Protein AF-A0AAJ2WJ41-F1 (afdb_monomer_lite)

Foldseek 3Di:
DDDDDDDQLLQPKDWDKDCADPVPRHNQKMKIWMAGADCVCVVVVVFFTKIWIFGNVCVVVVHDGTPDIDQTQNQWYWHQDPPPRIDIDGDDPVPSPDHD

Structure (mmCIF, N/CA/C/O backbone):
data_AF-A0AAJ2WJ41-F1
#
_entry.id   AF-A0AAJ2WJ41-F1
#
loop_
_atom_site.group_PDB
_atom_site.id
_atom_site.type_symbol
_atom_site.label_atom_id
_atom_site.label_alt_id
_atom_site.label_comp_id
_atom_site.label_asym_id
_atom_site.label_entity_id
_atom_site.label_seq_id
_atom_site.pdbx_PDB_ins_code
_atom_site.Cartn_x
_atom_site.Cartn_y
_atom_site.Cartn_z
_atom_site.occupancy
_ato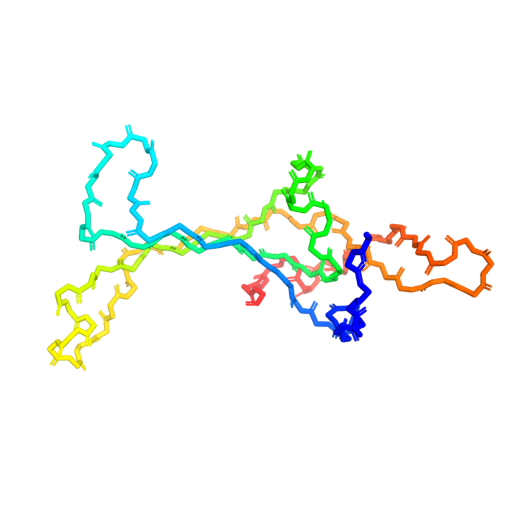m_site.B_iso_or_equiv
_atom_site.auth_seq_id
_atom_site.auth_comp_id
_atom_site.auth_asym_id
_atom_site.auth_atom_id
_atom_site.pdbx_PDB_model_num
ATOM 1 N N . MET A 1 1 ? 20.337 -15.635 8.691 1.00 78.31 1 MET A N 1
ATOM 2 C CA . MET A 1 1 ? 19.708 -15.116 7.459 1.00 78.31 1 MET A CA 1
ATOM 3 C C . MET A 1 1 ? 18.376 -15.812 7.270 1.00 78.31 1 MET A C 1
ATOM 5 O O . MET A 1 1 ? 18.348 -17.034 7.345 1.00 78.31 1 MET A O 1
ATOM 9 N N . GLY A 1 2 ? 17.292 -15.056 7.099 1.00 93.81 2 GLY A N 1
ATOM 10 C CA . GLY A 1 2 ? 15.995 -15.624 6.733 1.00 93.81 2 GLY A CA 1
ATOM 11 C C . GLY A 1 2 ? 15.906 -15.762 5.217 1.00 93.81 2 GLY A C 1
ATOM 12 O O . GLY A 1 2 ? 16.260 -14.829 4.505 1.00 93.81 2 GLY A O 1
ATOM 13 N N . VAL A 1 3 ? 15.455 -16.914 4.728 1.00 95.19 3 VAL A N 1
ATOM 14 C CA . VAL A 1 3 ? 15.182 -17.137 3.304 1.00 95.19 3 VAL A CA 1
ATOM 15 C C . VAL A 1 3 ? 13.685 -17.354 3.165 1.00 95.19 3 VAL A C 1
ATOM 17 O O . VAL A 1 3 ? 13.133 -18.276 3.763 1.00 95.19 3 VAL A O 1
ATOM 20 N N . GLN A 1 4 ? 13.025 -16.493 2.398 1.00 96.25 4 GLN A N 1
ATOM 21 C CA . GLN A 1 4 ? 11.584 -16.541 2.181 1.00 96.25 4 GLN A CA 1
ATOM 22 C C . GLN A 1 4 ? 11.295 -16.655 0.687 1.00 96.25 4 GLN A C 1
ATOM 24 O O . GLN A 1 4 ? 11.932 -16.004 -0.140 1.00 96.25 4 GLN A O 1
ATOM 29 N N . LYS A 1 5 ? 10.314 -17.487 0.331 1.00 96.19 5 LYS A N 1
ATOM 30 C CA . LYS A 1 5 ? 9.812 -17.556 -1.041 1.00 96.19 5 LYS A CA 1
ATOM 31 C C . LYS A 1 5 ? 9.116 -16.243 -1.390 1.00 96.19 5 LYS A C 1
ATOM 33 O O . LYS A 1 5 ? 8.204 -15.823 -0.680 1.00 96.19 5 LYS A O 1
ATOM 38 N N . MET A 1 6 ? 9.511 -15.637 -2.504 1.00 95.19 6 MET A N 1
ATOM 39 C CA . MET A 1 6 ? 8.895 -14.399 -2.962 1.00 95.19 6 MET A CA 1
ATOM 40 C C . MET A 1 6 ? 7.455 -14.620 -3.444 1.00 95.19 6 MET A C 1
ATOM 42 O O . MET A 1 6 ? 7.149 -15.597 -4.135 1.00 95.19 6 MET A O 1
ATOM 46 N N . VAL A 1 7 ? 6.578 -13.682 -3.094 1.00 96.19 7 VAL A N 1
ATOM 47 C CA . VAL A 1 7 ? 5.189 -13.623 -3.563 1.00 96.19 7 VAL A CA 1
ATOM 48 C C . VAL A 1 7 ? 5.136 -12.832 -4.871 1.00 96.19 7 VAL A C 1
ATOM 50 O O . VAL A 1 7 ? 5.855 -11.850 -5.029 1.00 96.19 7 VAL A O 1
ATOM 53 N N . ARG A 1 8 ? 4.266 -13.236 -5.807 1.00 96.88 8 ARG A N 1
ATOM 54 C CA . ARG A 1 8 ? 4.100 -12.598 -7.127 1.00 96.88 8 ARG A CA 1
ATOM 55 C C . ARG A 1 8 ? 3.308 -11.281 -7.083 1.00 96.88 8 ARG A C 1
ATOM 57 O O . ARG A 1 8 ? 2.398 -11.075 -7.883 1.00 96.88 8 ARG A O 1
ATOM 64 N N . SER A 1 9 ? 3.616 -10.393 -6.136 1.00 96.75 9 SER A N 1
ATOM 65 C CA . SER A 1 9 ? 2.974 -9.072 -6.082 1.00 96.75 9 SER A CA 1
ATOM 66 C C . SER A 1 9 ? 3.463 -8.136 -7.192 1.00 96.75 9 SER A C 1
ATOM 68 O O . SER A 1 9 ? 2.806 -7.140 -7.464 1.00 96.75 9 SER A O 1
ATOM 70 N N . ASP A 1 10 ? 4.536 -8.493 -7.913 1.00 96.00 10 ASP A N 1
ATOM 71 C CA . ASP A 1 10 ? 4.942 -7.858 -9.177 1.00 96.00 10 ASP A CA 1
ATOM 72 C C . ASP A 1 10 ? 3.805 -7.818 -10.215 1.00 96.00 10 ASP A C 1
ATOM 74 O O . ASP A 1 10 ? 3.764 -6.920 -11.054 1.00 96.00 10 ASP A O 1
ATOM 78 N N . LEU A 1 11 ? 2.870 -8.773 -10.141 1.00 95.94 11 LEU A N 1
ATOM 79 C CA . LEU A 1 11 ? 1.706 -8.880 -11.024 1.00 95.94 11 LEU A CA 1
ATOM 80 C C . LEU A 1 11 ? 0.437 -8.212 -10.467 1.00 95.94 11 LEU A C 1
ATOM 82 O O . LEU A 1 11 ? -0.587 -8.209 -11.145 1.00 95.94 11 LEU A O 1
ATOM 86 N N . ALA A 1 12 ? 0.475 -7.700 -9.236 1.00 96.19 12 ALA A N 1
ATOM 87 C CA . ALA A 1 12 ? -0.689 -7.173 -8.532 1.00 96.19 12 ALA A CA 1
ATOM 88 C C . ALA A 1 12 ? -0.273 -6.034 -7.583 1.00 96.19 12 ALA A C 1
ATOM 90 O O . ALA A 1 12 ? 0.343 -5.058 -8.016 1.00 96.19 12 ALA A O 1
ATOM 91 N N . THR A 1 13 ? -0.602 -6.171 -6.300 1.00 96.94 13 THR A N 1
ATOM 92 C CA . THR A 1 13 ? -0.484 -5.136 -5.273 1.00 96.94 13 THR A CA 1
ATOM 93 C C . THR A 1 13 ? 0.260 -5.685 -4.062 1.00 96.94 13 THR A C 1
ATOM 95 O O . THR A 1 13 ? 0.171 -6.871 -3.731 1.00 96.94 13 THR A O 1
ATOM 98 N N . SER A 1 14 ? 0.977 -4.809 -3.374 1.00 97.69 14 SER A N 1
ATOM 99 C CA . SER A 1 14 ? 1.547 -5.046 -2.051 1.00 97.69 14 SER A CA 1
ATOM 100 C C . SER A 1 14 ? 1.294 -3.840 -1.147 1.00 97.69 14 SER A C 1
ATOM 102 O O . SER A 1 14 ? 0.793 -2.809 -1.596 1.00 97.69 14 SER A O 1
ATOM 104 N N . GLY A 1 15 ? 1.577 -3.977 0.147 1.00 96.81 15 GLY A N 1
ATOM 105 C CA . GLY A 1 15 ? 1.169 -2.980 1.125 1.00 96.81 15 GLY A CA 1
ATOM 106 C C . GLY A 1 15 ? 1.780 -3.166 2.501 1.00 96.81 15 GLY A C 1
ATOM 107 O O . GLY A 1 15 ? 2.416 -4.181 2.787 1.00 96.81 15 GLY A O 1
ATOM 108 N N . VAL A 1 16 ? 1.538 -2.178 3.357 1.00 97.00 16 VAL A N 1
ATOM 109 C CA . VAL A 1 16 ? 1.855 -2.219 4.785 1.00 97.00 16 VAL A CA 1
ATOM 110 C C . VAL A 1 16 ? 0.568 -1.985 5.562 1.00 97.00 16 VAL A C 1
ATOM 112 O O . VAL A 1 16 ? -0.327 -1.266 5.124 1.00 97.00 16 VAL A O 1
ATOM 115 N N . MET A 1 17 ? 0.460 -2.612 6.727 1.00 97.50 17 MET A N 1
ATOM 116 C CA . MET A 1 17 ? -0.671 -2.422 7.620 1.00 97.50 17 MET A CA 1
ATOM 117 C C . MET A 1 17 ? -0.179 -2.135 9.031 1.00 97.50 17 MET A C 1
ATOM 119 O O . MET A 1 17 ? 0.668 -2.855 9.559 1.00 97.50 17 MET A O 1
ATOM 123 N N . PHE A 1 18 ? -0.797 -1.145 9.665 1.00 97.50 18 PHE A N 1
ATOM 124 C CA . PHE A 1 18 ? -0.658 -0.872 11.086 1.00 97.50 18 PHE A CA 1
ATOM 125 C C . PHE A 1 18 ? -1.968 -1.177 11.795 1.00 97.50 18 PHE A C 1
ATOM 127 O O . PHE A 1 18 ? -3.031 -0.680 11.430 1.00 97.50 18 PHE A O 1
ATOM 134 N N . SER A 1 19 ? -1.902 -1.981 12.853 1.00 97.25 19 SER A N 1
ATOM 135 C CA . SER A 1 19 ? -3.062 -2.312 13.685 1.00 97.25 19 SER A CA 1
ATOM 136 C C . SER A 1 19 ? -3.387 -1.229 14.721 1.00 97.25 19 SER A C 1
ATOM 138 O O . SER A 1 19 ? -4.019 -1.524 15.733 1.00 97.25 19 SER A O 1
ATOM 140 N N . ILE A 1 20 ? -2.882 -0.018 14.544 1.00 96.44 20 ILE A N 1
ATOM 141 C CA . ILE A 1 20 ? -3.070 1.134 15.418 1.00 96.44 20 ILE A CA 1
ATOM 142 C C . ILE A 1 20 ? -2.887 2.372 14.548 1.00 96.44 20 ILE A C 1
ATOM 144 O O . ILE A 1 20 ? -2.123 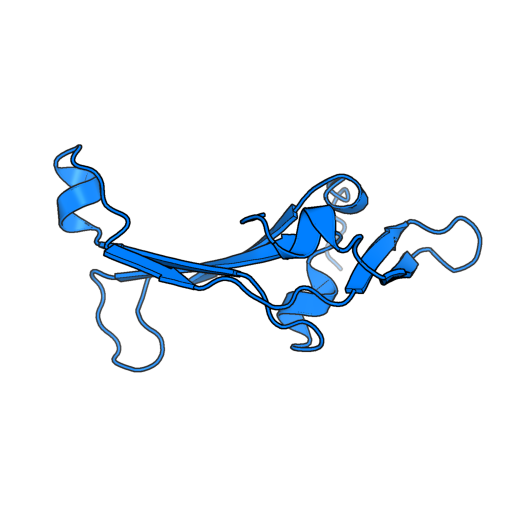2.331 13.583 1.00 96.44 20 ILE A O 1
ATOM 148 N N . ASP A 1 21 ? -3.575 3.453 14.882 1.00 95.06 21 ASP A N 1
ATOM 149 C CA . ASP A 1 21 ? -3.208 4.754 14.341 1.00 95.06 21 ASP A CA 1
ATOM 150 C C . ASP A 1 21 ? -1.831 5.153 14.894 1.00 95.06 21 ASP A C 1
ATOM 152 O O . ASP A 1 21 ? -1.660 5.295 16.106 1.00 95.06 21 ASP A O 1
ATOM 156 N N . THR A 1 22 ? -0.837 5.272 14.018 1.00 92.25 22 THR A N 1
ATOM 157 C CA . THR A 1 22 ? 0.546 5.581 14.398 1.00 92.25 22 THR A CA 1
ATOM 158 C C . THR A 1 22 ? 0.753 7.046 14.771 1.00 92.25 22 THR A C 1
ATOM 160 O O . THR A 1 22 ? 1.744 7.348 15.429 1.00 92.25 22 THR A O 1
ATOM 163 N N . GLU A 1 23 ? -0.157 7.944 14.384 1.00 92.31 23 GLU A N 1
ATOM 164 C CA . GLU A 1 23 ? -0.084 9.367 14.725 1.00 92.31 23 GLU A CA 1
ATOM 165 C C . GLU A 1 23 ? -0.661 9.629 16.120 1.00 92.31 23 GLU A C 1
ATOM 167 O O . GLU A 1 23 ? -0.062 10.346 16.920 1.00 92.31 23 GLU A O 1
ATOM 172 N N . THR A 1 24 ? -1.808 9.018 16.438 1.00 95.31 24 THR A N 1
ATOM 173 C CA . THR A 1 24 ? -2.543 9.286 17.692 1.00 95.31 24 THR A CA 1
ATOM 174 C C . THR A 1 24 ? -2.448 8.173 18.738 1.00 95.31 24 THR A C 1
ATOM 176 O O . THR A 1 24 ? -2.775 8.383 19.907 1.00 95.31 24 THR A O 1
ATOM 179 N N . GLY A 1 25 ? -2.049 6.962 18.345 1.00 95.31 25 GLY A N 1
ATOM 180 C CA . GLY A 1 25 ? -2.104 5.772 19.197 1.00 95.31 25 GLY A CA 1
ATOM 181 C C . GLY A 1 25 ? -3.513 5.184 19.360 1.00 95.31 25 GLY A C 1
ATOM 182 O O . GLY A 1 25 ? -3.731 4.315 20.214 1.00 95.31 25 GLY A O 1
ATOM 183 N N . PHE A 1 26 ? -4.498 5.619 18.567 1.00 96.50 26 PHE A N 1
ATOM 184 C CA . PHE A 1 26 ? -5.860 5.100 18.654 1.00 96.50 26 PHE A CA 1
ATOM 185 C C . PHE A 1 26 ? -5.938 3.623 18.228 1.00 96.50 26 PHE A C 1
ATOM 187 O O . PHE A 1 26 ? -5.883 3.256 17.052 1.00 96.50 26 PHE A O 1
ATOM 194 N N . LYS A 1 27 ? -6.110 2.738 19.217 1.00 97.12 27 LYS A N 1
ATOM 195 C CA . LYS A 1 27 ? -6.076 1.269 19.055 1.00 97.12 27 LYS A CA 1
ATOM 196 C C . LYS A 1 27 ? -7.217 0.685 18.229 1.00 97.12 27 LYS A C 1
ATOM 198 O O . LYS A 1 27 ? -7.122 -0.471 17.815 1.00 97.12 27 LYS A O 1
ATOM 203 N N . ASN A 1 28 ? -8.299 1.428 18.020 1.00 97.50 28 ASN A N 1
ATOM 204 C CA . ASN A 1 28 ? -9.467 0.940 17.286 1.00 97.50 28 ASN A CA 1
ATOM 205 C C . ASN A 1 28 ? -9.420 1.261 15.788 1.00 97.50 28 ASN A C 1
ATOM 207 O O . ASN A 1 28 ? -10.347 0.887 15.072 1.00 97.50 28 ASN A O 1
ATOM 211 N N . ALA A 1 29 ? -8.337 1.875 15.312 1.00 97.19 29 ALA A N 1
ATOM 212 C CA . ALA A 1 29 ? -8.053 2.030 13.895 1.00 97.19 29 ALA A CA 1
ATOM 213 C C . ALA A 1 29 ? -7.091 0.944 13.390 1.00 97.19 29 ALA A C 1
ATOM 215 O O . ALA A 1 29 ? -6.234 0.445 14.125 1.00 97.19 29 ALA A O 1
ATOM 216 N N . VAL A 1 30 ? -7.252 0.580 12.123 1.00 98.00 30 VAL A N 1
ATOM 217 C CA . VAL A 1 30 ? -6.244 -0.099 11.306 1.00 98.00 30 VAL A CA 1
ATOM 218 C C . VAL A 1 30 ? -6.003 0.781 10.089 1.00 98.00 30 VAL A C 1
ATOM 220 O O . VAL A 1 30 ? -6.965 1.183 9.434 1.00 98.00 30 VAL A O 1
ATOM 223 N N . ILE A 1 31 ? -4.741 1.069 9.798 1.00 97.62 31 ILE A N 1
ATOM 224 C CA . ILE A 1 31 ? -4.328 1.813 8.608 1.00 97.62 31 ILE A CA 1
ATOM 225 C C . ILE A 1 31 ? -3.697 0.810 7.652 1.00 97.62 31 ILE A C 1
ATOM 227 O O . ILE A 1 31 ? -2.800 0.064 8.045 1.00 97.62 31 ILE A O 1
ATOM 231 N N . ILE A 1 32 ? -4.183 0.764 6.416 1.00 97.69 32 ILE A N 1
ATOM 232 C CA . ILE A 1 32 ? -3.662 -0.100 5.356 1.00 97.69 32 ILE A CA 1
ATOM 233 C C . ILE A 1 32 ? -3.208 0.799 4.218 1.00 97.69 32 ILE A C 1
ATOM 235 O O . ILE A 1 32 ? -4.003 1.592 3.716 1.00 97.69 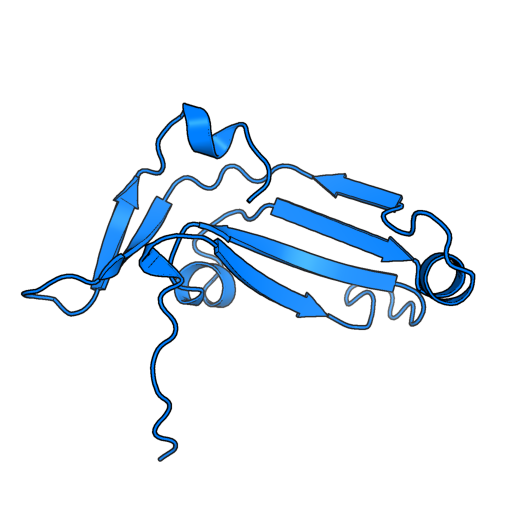32 ILE A O 1
ATOM 239 N N . THR A 1 33 ? -1.960 0.649 3.791 1.00 97.62 33 THR A N 1
ATOM 240 C CA . THR A 1 33 ? -1.448 1.277 2.577 1.00 97.62 33 THR A CA 1
ATOM 241 C C . THR A 1 33 ? -1.200 0.238 1.498 1.00 97.62 33 THR A C 1
ATOM 243 O O . THR A 1 33 ? -0.803 -0.886 1.801 1.00 97.62 33 THR A O 1
ATOM 246 N N . ALA A 1 34 ? -1.444 0.596 0.239 1.00 97.56 34 ALA A N 1
ATOM 247 C CA . ALA A 1 34 ? -1.307 -0.320 -0.888 1.00 97.56 34 ALA A CA 1
ATOM 248 C C . ALA A 1 34 ? -0.770 0.378 -2.145 1.00 97.56 34 ALA A C 1
ATOM 250 O O . ALA A 1 34 ? -1.169 1.495 -2.470 1.00 97.56 34 ALA A O 1
ATOM 251 N N . ALA A 1 35 ? 0.126 -0.281 -2.873 1.00 97.56 35 ALA A N 1
ATOM 252 C CA . ALA A 1 35 ? 0.575 0.151 -4.192 1.00 97.56 35 ALA A CA 1
ATOM 253 C C . ALA A 1 35 ? 0.878 -1.060 -5.080 1.00 97.56 35 ALA A C 1
ATOM 255 O O . ALA A 1 35 ? 1.133 -2.166 -4.597 1.00 97.56 35 ALA A O 1
ATOM 256 N N . TYR A 1 36 ? 0.860 -0.851 -6.394 1.00 97.75 36 TYR A N 1
ATOM 257 C CA . TYR A 1 36 ? 1.154 -1.911 -7.350 1.00 97.75 36 TYR A CA 1
ATOM 258 C C . TYR A 1 36 ? 2.616 -2.372 -7.272 1.00 97.75 36 TYR A C 1
ATOM 260 O O . TYR A 1 36 ? 3.527 -1.567 -7.071 1.00 97.75 36 TYR A O 1
ATOM 268 N N . GLY A 1 37 ? 2.844 -3.661 -7.524 1.00 97.12 37 GLY A N 1
ATOM 269 C CA . GLY A 1 37 ? 4.175 -4.262 -7.588 1.00 97.12 37 GLY A CA 1
ATOM 270 C C . GLY A 1 37 ? 4.688 -4.821 -6.258 1.00 97.12 37 GLY A C 1
ATOM 271 O O . GLY A 1 37 ? 3.934 -5.109 -5.326 1.00 97.12 37 GLY A O 1
ATOM 272 N N . LEU A 1 38 ? 6.001 -5.034 -6.182 1.00 97.19 38 LEU A N 1
ATOM 273 C CA . LEU A 1 38 ? 6.697 -5.477 -4.970 1.00 97.19 38 LEU A CA 1
ATOM 274 C C . LEU A 1 38 ? 6.693 -4.376 -3.892 1.00 97.19 38 LEU A C 1
ATOM 276 O O . LEU A 1 38 ? 6.849 -3.198 -4.200 1.00 97.19 38 LEU A O 1
ATOM 280 N N . GLY A 1 39 ? 6.544 -4.769 -2.622 1.00 95.31 39 GLY A N 1
ATOM 281 C CA . GLY A 1 39 ? 6.274 -3.836 -1.511 1.00 95.31 39 GLY A CA 1
ATOM 282 C C . GLY A 1 39 ? 7.453 -2.994 -1.049 1.00 95.31 39 GLY A C 1
ATOM 283 O O . GLY A 1 39 ? 7.293 -2.125 -0.194 1.00 95.31 39 GLY A O 1
ATOM 284 N N . GLU A 1 40 ? 8.629 -3.224 -1.619 1.00 94.50 40 GLU A N 1
ATOM 285 C CA . GLU A 1 40 ? 9.854 -2.518 -1.263 1.00 94.50 40 GLU A CA 1
ATOM 286 C C . GLU A 1 40 ? 9.719 -0.999 -1.443 1.00 94.50 40 GLU A C 1
ATOM 288 O O . GLU A 1 40 ? 10.125 -0.240 -0.566 1.00 94.50 40 GLU A O 1
ATOM 293 N N . THR A 1 41 ? 9.049 -0.546 -2.506 1.00 93.06 41 THR A N 1
ATOM 294 C CA . THR A 1 41 ? 8.850 0.889 -2.770 1.00 93.06 41 THR A CA 1
ATOM 295 C C . THR A 1 41 ? 7.998 1.577 -1.707 1.00 93.06 41 THR A C 1
ATOM 297 O O . THR A 1 41 ? 8.176 2.763 -1.434 1.00 93.06 41 THR A O 1
ATOM 300 N N . ILE A 1 42 ? 7.068 0.843 -1.091 1.00 93.25 42 ILE A N 1
ATOM 301 C CA . ILE A 1 42 ? 6.217 1.361 -0.013 1.00 93.25 42 ILE A CA 1
ATOM 302 C C . ILE A 1 42 ? 7.046 1.499 1.263 1.00 93.25 42 ILE A C 1
ATOM 304 O O . ILE A 1 42 ? 7.003 2.538 1.913 1.00 93.25 42 ILE A O 1
ATOM 308 N N . VAL A 1 43 ? 7.840 0.477 1.593 1.00 91.56 43 VAL A N 1
ATOM 309 C CA . VAL A 1 43 ? 8.695 0.470 2.791 1.00 91.56 43 VAL A CA 1
ATOM 310 C C . VAL A 1 43 ? 9.784 1.544 2.712 1.00 91.56 43 VAL A C 1
ATOM 312 O O . VAL A 1 43 ? 10.090 2.181 3.715 1.00 91.56 43 VAL A O 1
ATOM 315 N N . GLN A 1 44 ? 10.337 1.782 1.522 1.00 91.75 44 GLN A N 1
ATOM 316 C CA . GLN A 1 44 ? 11.322 2.840 1.279 1.00 91.75 44 GLN A CA 1
ATOM 317 C C . GLN A 1 44 ? 10.707 4.247 1.199 1.00 91.75 44 GLN A C 1
ATOM 319 O O . GLN A 1 44 ? 11.447 5.227 1.159 1.00 91.75 44 GLN A O 1
ATOM 324 N N . GLY A 1 45 ? 9.375 4.371 1.137 1.00 91.12 45 GLY A N 1
ATOM 325 C CA . GLY A 1 45 ? 8.692 5.658 0.982 1.00 91.12 45 GLY A CA 1
ATOM 326 C C . GLY A 1 45 ? 8.872 6.306 -0.397 1.00 91.12 45 GLY A C 1
ATOM 327 O O . GLY A 1 45 ? 8.703 7.515 -0.533 1.00 91.12 45 GLY A O 1
ATOM 328 N N . THR A 1 46 ? 9.223 5.529 -1.427 1.00 91.00 46 THR A N 1
ATOM 329 C CA . THR A 1 46 ? 9.484 6.035 -2.790 1.00 91.00 46 THR A CA 1
ATOM 330 C C . THR A 1 46 ? 8.228 6.118 -3.658 1.00 91.00 46 THR A C 1
ATOM 332 O O . THR A 1 46 ? 8.259 6.698 -4.744 1.00 91.00 46 THR A O 1
ATOM 335 N N . VAL A 1 47 ? 7.103 5.576 -3.186 1.00 94.44 47 VAL A N 1
ATOM 336 C CA . VAL A 1 47 ? 5.793 5.664 -3.844 1.00 94.44 47 VAL A CA 1
ATOM 337 C C . VAL A 1 47 ? 4.762 6.279 -2.899 1.00 94.44 47 VAL A C 1
ATOM 339 O O . VAL A 1 47 ? 4.822 6.059 -1.694 1.00 94.44 47 VAL A O 1
ATOM 342 N N . ASN A 1 48 ? 3.795 7.026 -3.441 1.00 96.56 48 ASN A N 1
ATOM 343 C CA . ASN A 1 48 ? 2.614 7.480 -2.700 1.00 96.56 48 ASN A CA 1
ATOM 344 C C . ASN A 1 48 ? 1.486 6.441 -2.876 1.00 96.56 48 ASN A C 1
ATOM 346 O O . ASN A 1 48 ? 0.912 6.372 -3.974 1.00 96.56 48 ASN A O 1
ATOM 350 N N . PRO A 1 49 ? 1.217 5.603 -1.855 1.00 97.69 49 PRO A N 1
ATOM 351 C CA . PRO A 1 49 ? 0.273 4.498 -1.946 1.00 97.69 49 PRO A CA 1
ATOM 352 C C . PRO A 1 49 ? -1.172 4.962 -1.733 1.00 97.69 49 PRO A C 1
ATOM 354 O O . PRO A 1 49 ? -1.436 6.056 -1.228 1.00 97.69 49 PRO A O 1
ATOM 357 N N . ASP A 1 50 ? -2.108 4.091 -2.092 1.00 98.19 50 ASP A N 1
ATOM 358 C CA . ASP A 1 50 ? -3.475 4.160 -1.588 1.00 98.19 50 ASP A CA 1
ATOM 359 C C . ASP A 1 50 ? -3.484 3.971 -0.075 1.00 98.19 50 ASP A C 1
ATOM 361 O O . ASP A 1 50 ? -2.627 3.278 0.471 1.00 98.19 50 ASP A O 1
ATOM 365 N N . GLU A 1 51 ? -4.472 4.553 0.592 1.00 97.62 51 GLU A N 1
ATOM 366 C CA . GLU A 1 51 ? -4.630 4.467 2.038 1.00 97.62 51 GLU A CA 1
ATOM 367 C C . GLU A 1 51 ? -6.081 4.157 2.401 1.00 97.62 51 GLU A C 1
ATOM 369 O O . GLU A 1 51 ? -7.021 4.745 1.858 1.00 97.62 51 GLU A O 1
ATOM 374 N N . PHE A 1 52 ? -6.259 3.233 3.337 1.00 97.88 52 PHE A N 1
ATOM 375 C CA . PHE A 1 52 ? -7.549 2.819 3.863 1.00 97.88 52 PHE A CA 1
ATOM 376 C C . PHE A 1 52 ? -7.508 2.855 5.383 1.00 97.88 52 PHE A C 1
ATOM 378 O O . PHE A 1 52 ? -6.609 2.280 6.000 1.00 97.88 52 PHE A O 1
ATOM 385 N N . MET A 1 53 ? -8.530 3.461 5.981 1.00 97.62 53 MET A N 1
ATOM 386 C CA . MET A 1 53 ? -8.727 3.441 7.425 1.00 97.62 53 MET A CA 1
ATOM 387 C C . MET A 1 53 ? -9.914 2.548 7.766 1.00 97.62 53 MET A C 1
ATOM 389 O O . MET A 1 53 ? -11.028 2.743 7.271 1.00 97.62 53 MET A O 1
ATOM 393 N N . VAL A 1 54 ? -9.667 1.561 8.620 1.00 98.12 54 VAL A N 1
ATOM 394 C CA . VAL A 1 54 ? -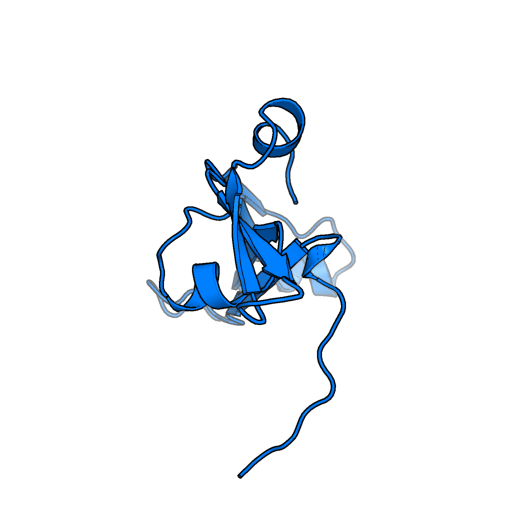10.651 0.570 9.054 1.00 98.12 54 VAL A CA 1
ATOM 395 C C . VAL A 1 54 ? -10.926 0.749 10.542 1.00 98.12 54 VAL A C 1
ATOM 397 O O . VAL A 1 54 ? -10.008 0.745 11.363 1.00 98.12 54 VAL A O 1
ATOM 400 N N . PHE A 1 55 ? -12.203 0.860 10.901 1.00 98.06 55 PHE A N 1
ATOM 401 C CA . PHE A 1 55 ? -12.652 0.938 12.284 1.00 98.06 55 PHE A CA 1
ATOM 402 C C . PHE A 1 55 ? -12.984 -0.456 12.824 1.00 98.06 55 PHE A C 1
ATOM 404 O O . PHE A 1 55 ? -13.931 -1.115 12.388 1.00 98.06 55 PHE A O 1
ATOM 411 N N . LYS A 1 56 ? -12.187 -0.923 13.792 1.00 98.12 56 LYS A N 1
ATOM 412 C CA . LYS A 1 56 ? -12.264 -2.297 14.310 1.00 98.12 56 LYS A CA 1
A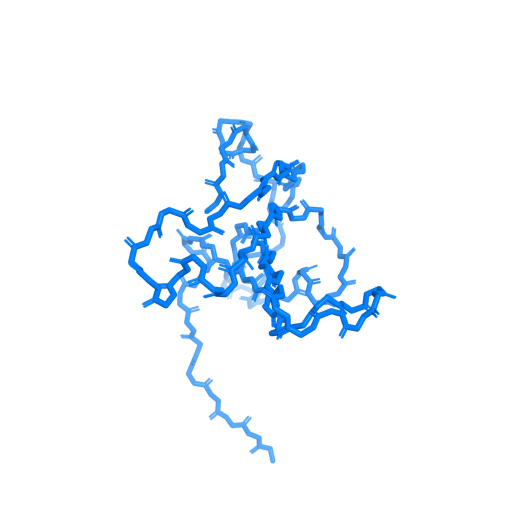TOM 413 C C . LYS A 1 56 ? -13.623 -2.667 14.919 1.00 98.12 56 LYS A C 1
ATOM 415 O O . LYS A 1 56 ? -14.038 -3.797 14.678 1.00 98.12 56 LYS A O 1
ATOM 420 N N . PRO A 1 57 ? -14.315 -1.806 15.693 1.00 97.75 57 PRO A N 1
ATOM 421 C CA . PRO A 1 57 ? -15.624 -2.156 16.249 1.00 97.75 57 PRO A CA 1
ATOM 422 C C . PRO A 1 57 ? -16.649 -2.526 15.170 1.00 97.75 57 PRO A C 1
ATOM 424 O O . PRO A 1 57 ? -17.200 -3.620 15.223 1.00 97.75 57 PRO A O 1
ATOM 427 N N . MET A 1 58 ? -16.779 -1.714 14.111 1.00 96.81 58 MET A N 1
ATOM 428 C CA . MET A 1 58 ? -17.667 -2.027 12.980 1.00 96.81 58 MET A CA 1
ATOM 429 C C . MET A 1 58 ? -17.298 -3.345 12.292 1.00 96.81 58 MET A C 1
ATOM 431 O O . MET A 1 58 ? -18.187 -4.104 11.923 1.00 96.81 58 MET A O 1
ATOM 435 N N . LEU A 1 59 ? -16.000 -3.644 12.155 1.00 95.81 59 LEU A N 1
ATOM 436 C CA . LEU A 1 59 ? -15.545 -4.910 11.572 1.00 95.81 59 LEU A CA 1
ATOM 437 C C . LEU A 1 59 ? -15.971 -6.112 12.428 1.00 95.81 59 LEU A C 1
ATOM 439 O O . LEU A 1 59 ? -16.404 -7.123 11.883 1.00 95.81 59 LEU A O 1
ATOM 443 N N . ARG A 1 60 ? -15.857 -6.012 13.758 1.00 96.31 60 ARG A N 1
ATOM 444 C CA . ARG A 1 60 ? -16.244 -7.089 14.690 1.00 96.31 60 ARG A CA 1
ATOM 445 C C . ARG A 1 60 ? -17.749 -7.326 14.715 1.00 96.31 60 ARG A C 1
ATOM 447 O O . ARG A 1 60 ? -18.178 -8.460 14.882 1.00 96.31 60 ARG A O 1
ATOM 454 N N . GLU A 1 61 ? -18.523 -6.265 14.542 1.00 97.31 61 GLU A N 1
ATOM 455 C CA . GLU A 1 61 ? -19.984 -6.311 14.486 1.00 97.31 61 GLU A CA 1
ATOM 456 C C . GLU A 1 61 ? -20.516 -6.724 13.098 1.00 97.31 61 GLU A C 1
ATOM 458 O O . GLU A 1 61 ? -21.720 -6.875 12.918 1.00 97.31 61 GLU A O 1
ATOM 463 N N . GLY A 1 62 ? -19.634 -6.944 12.112 1.00 95.69 62 GLY A N 1
ATOM 464 C CA . GLY A 1 62 ? -20.007 -7.387 10.763 1.00 95.69 62 GLY A CA 1
ATOM 465 C C . GLY A 1 62 ? -20.519 -6.272 9.843 1.00 95.69 62 GLY A C 1
ATOM 466 O O . GLY A 1 62 ? -21.037 -6.553 8.762 1.00 95.69 62 GLY A O 1
ATOM 467 N N . PHE A 1 63 ? -20.366 -5.007 10.237 1.00 96.88 63 PHE A N 1
ATOM 468 C CA . PHE A 1 63 ? -20.701 -3.851 9.407 1.00 96.88 63 PHE A CA 1
ATOM 469 C C . PHE A 1 63 ? -19.580 -3.511 8.418 1.00 96.88 63 PHE A C 1
ATOM 471 O O . PHE A 1 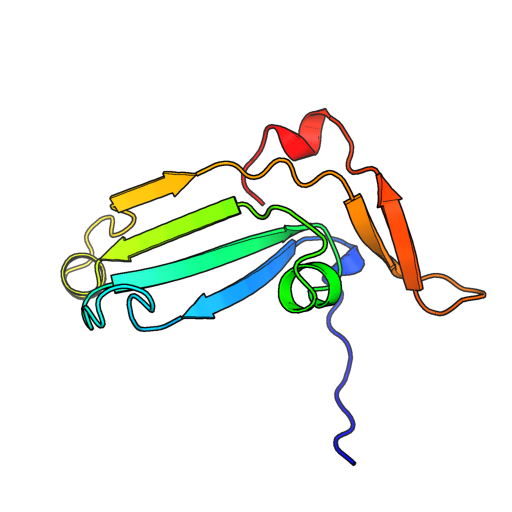63 ? -18.473 -4.045 8.476 1.00 96.88 63 PHE A O 1
ATOM 478 N N . ARG A 1 64 ? -19.857 -2.574 7.501 1.00 96.69 64 ARG A N 1
ATOM 479 C CA . ARG A 1 64 ? -18.854 -2.018 6.579 1.00 96.69 64 ARG A CA 1
ATOM 480 C C . ARG A 1 64 ? -17.846 -1.176 7.373 1.00 96.69 64 ARG A C 1
ATOM 482 O O . ARG A 1 64 ? -18.226 -0.107 7.839 1.00 96.69 64 ARG A O 1
ATOM 489 N N . PRO A 1 65 ? -16.578 -1.599 7.511 1.00 97.12 65 PRO A N 1
ATOM 490 C CA . PRO A 1 65 ? -15.694 -1.010 8.513 1.00 97.12 65 PRO A CA 1
ATOM 491 C C . PRO A 1 65 ? -14.731 0.035 7.946 1.00 97.12 65 PRO A C 1
ATOM 493 O O . PRO A 1 65 ? -13.980 0.642 8.703 1.00 97.12 65 PRO A O 1
ATOM 496 N N . ILE A 1 66 ? -14.703 0.224 6.622 1.00 97.44 66 ILE A N 1
ATOM 497 C CA . ILE A 1 66 ? -13.834 1.210 5.979 1.00 97.44 66 ILE A CA 1
ATOM 498 C C . ILE A 1 66 ? -14.466 2.589 6.151 1.00 97.44 66 ILE A C 1
ATOM 500 O O . ILE A 1 66 ? -15.496 2.873 5.540 1.00 97.44 66 ILE A O 1
ATOM 504 N N . ILE A 1 67 ? -13.831 3.426 6.965 1.00 96.25 67 ILE A N 1
ATOM 505 C CA . ILE A 1 67 ? -14.318 4.767 7.313 1.00 96.25 67 ILE A CA 1
ATOM 506 C C . ILE A 1 67 ? -13.648 5.873 6.491 1.00 96.25 67 ILE A C 1
ATOM 508 O O . ILE A 1 67 ? -14.208 6.956 6.366 1.00 96.25 67 ILE A O 1
ATOM 512 N N . ALA A 1 68 ? -12.488 5.598 5.887 1.00 96.81 68 ALA A N 1
ATOM 513 C CA . ALA A 1 68 ? -11.818 6.518 4.974 1.00 96.81 68 ALA A CA 1
ATOM 514 C C . ALA A 1 68 ? -11.044 5.764 3.887 1.00 96.81 68 ALA A C 1
ATOM 516 O O . ALA A 1 68 ? -10.556 4.650 4.109 1.00 96.81 68 ALA A O 1
ATOM 517 N N . LYS A 1 69 ? -10.939 6.388 2.709 1.00 97.56 69 LYS A N 1
ATOM 518 C CA . LYS A 1 69 ? -10.119 5.933 1.582 1.00 97.56 69 LYS A CA 1
ATOM 519 C C . LYS A 1 69 ? -9.447 7.134 0.929 1.00 97.56 69 LYS A C 1
ATOM 521 O O . LYS A 1 69 ? -10.126 8.122 0.653 1.00 97.56 69 LYS A O 1
ATOM 526 N N . ARG A 1 70 ? -8.159 7.028 0.618 1.00 97.81 70 ARG A N 1
ATOM 527 C CA . ARG A 1 70 ? -7.405 8.039 -0.130 1.00 97.81 70 ARG A CA 1
ATOM 528 C C . ARG A 1 70 ? -6.667 7.370 -1.279 1.00 97.81 70 ARG A C 1
ATOM 530 O O . ARG A 1 70 ? -5.958 6.391 -1.073 1.00 97.81 70 ARG A O 1
ATOM 537 N N . LEU A 1 71 ? -6.861 7.892 -2.485 1.00 97.69 71 LEU A N 1
ATOM 538 C CA . LEU A 1 71 ? -6.182 7.398 -3.678 1.00 97.69 71 LEU A CA 1
ATOM 539 C C . LEU A 1 71 ? -4.753 7.959 -3.722 1.00 97.69 71 LEU A C 1
ATOM 541 O O . LEU A 1 71 ? -4.560 9.174 -3.653 1.00 97.69 71 LEU A O 1
ATOM 545 N N . GLY A 1 72 ? -3.763 7.079 -3.829 1.00 96.94 72 GLY A N 1
ATOM 546 C CA . GLY A 1 72 ? -2.362 7.440 -4.028 1.00 96.94 72 GLY A CA 1
ATOM 547 C C . GLY A 1 72 ? -2.031 7.658 -5.500 1.00 96.94 72 GLY A C 1
ATOM 548 O O . GLY A 1 72 ? -2.666 7.075 -6.384 1.00 96.94 72 GLY A O 1
ATOM 549 N N . SER A 1 73 ? -0.995 8.454 -5.780 1.00 96.69 73 SER A N 1
ATOM 550 C CA . SER A 1 73 ? -0.560 8.707 -7.161 1.00 96.69 73 SER A CA 1
ATOM 551 C C . SER A 1 73 ? 0.020 7.466 -7.837 1.00 96.69 73 SER A C 1
ATOM 553 O O . SER A 1 73 ? -0.070 7.358 -9.058 1.00 96.69 73 SER A O 1
ATOM 555 N N . LYS A 1 74 ? 0.610 6.542 -7.059 1.00 96.06 74 LYS A N 1
ATOM 556 C CA . LYS A 1 74 ? 1.147 5.254 -7.529 1.00 96.06 74 LYS A CA 1
ATOM 557 C C . LYS A 1 74 ? 1.957 5.401 -8.821 1.00 96.06 74 LYS A C 1
ATOM 559 O O . LYS A 1 74 ? 1.703 4.715 -9.799 1.00 96.06 74 LYS A O 1
ATOM 564 N N . ALA A 1 75 ? 2.888 6.357 -8.860 1.00 96.06 75 ALA A N 1
ATOM 565 C CA . ALA A 1 75 ? 3.558 6.749 -10.104 1.00 96.06 75 ALA A CA 1
ATOM 566 C C . ALA A 1 75 ? 4.367 5.608 -10.750 1.00 96.06 75 ALA A C 1
ATOM 568 O O . ALA A 1 75 ? 4.405 5.493 -11.977 1.00 96.06 75 ALA A O 1
ATOM 569 N N . VAL A 1 76 ? 4.986 4.763 -9.922 1.00 96.81 76 VAL A N 1
ATOM 570 C CA . VAL A 1 76 ? 5.836 3.640 -10.332 1.00 96.81 76 VAL A CA 1
ATOM 571 C C . VAL A 1 76 ? 5.479 2.376 -9.554 1.00 96.81 76 VAL A C 1
ATOM 573 O O . VAL A 1 76 ? 4.960 2.459 -8.441 1.00 96.81 76 VAL A O 1
ATOM 576 N N . LYS A 1 77 ? 5.775 1.214 -10.142 1.00 96.81 77 LYS A N 1
ATOM 577 C CA . LYS A 1 77 ? 5.703 -0.102 -9.499 1.00 96.81 77 LYS A CA 1
ATOM 578 C C . LYS A 1 77 ? 6.990 -0.884 -9.716 1.00 96.81 77 LYS A C 1
ATOM 580 O O . LYS A 1 77 ? 7.596 -0.796 -10.785 1.00 96.81 77 LYS A O 1
ATOM 585 N N . MET A 1 78 ? 7.395 -1.654 -8.710 1.00 97.38 78 MET A N 1
ATOM 586 C CA . MET A 1 78 ? 8.544 -2.550 -8.805 1.00 97.38 78 MET A CA 1
ATOM 587 C C . MET A 1 78 ? 8.110 -3.927 -9.309 1.00 97.38 78 MET A C 1
ATOM 589 O O . MET A 1 78 ? 7.172 -4.522 -8.776 1.00 97.38 78 MET A O 1
ATOM 593 N N . VAL A 1 79 ? 8.797 -4.436 -10.327 1.00 97.06 79 VAL A N 1
ATOM 594 C CA . VAL A 1 79 ? 8.515 -5.728 -10.967 1.00 97.06 79 VAL A CA 1
ATOM 595 C C . VAL A 1 79 ? 9.789 -6.548 -11.110 1.00 97.06 79 VAL A C 1
ATOM 597 O O . VAL A 1 79 ? 10.884 -5.994 -11.038 1.00 97.06 79 VAL A O 1
ATOM 600 N N . TYR A 1 80 ? 9.663 -7.855 -11.347 1.00 96.38 80 TYR A N 1
ATOM 601 C CA . TYR A 1 80 ? 10.830 -8.675 -11.660 1.00 96.38 80 TYR A CA 1
ATOM 602 C C . TYR A 1 80 ? 11.488 -8.273 -12.973 1.00 96.38 80 TYR A C 1
ATOM 604 O O . TYR A 1 80 ? 10.826 -7.906 -13.947 1.00 96.38 80 TYR A O 1
ATOM 612 N N . ASP A 1 81 ? 12.801 -8.434 -12.989 1.00 95.75 81 ASP A N 1
ATOM 613 C CA . ASP A 1 81 ? 13.636 -8.282 -14.162 1.00 95.75 81 ASP A CA 1
ATOM 614 C C . ASP A 1 81 ? 14.573 -9.487 -14.303 1.00 95.75 81 ASP A C 1
ATOM 616 O O . ASP A 1 81 ? 14.990 -10.091 -13.315 1.00 95.75 81 ASP A O 1
ATOM 620 N N . ARG A 1 82 ? 14.876 -9.878 -15.544 1.00 92.12 82 ARG A N 1
ATOM 621 C CA . ARG A 1 82 ? 15.736 -11.041 -15.816 1.00 92.12 82 ARG A CA 1
ATOM 622 C C . ARG A 1 82 ? 17.228 -10.732 -15.675 1.00 92.12 82 ARG A C 1
ATOM 624 O O . ARG A 1 82 ? 18.002 -11.674 -15.555 1.00 92.12 82 ARG A O 1
ATOM 631 N N . GLN A 1 83 ? 17.618 -9.462 -15.739 1.00 93.38 83 GLN A N 1
ATOM 632 C CA . GLN A 1 83 ? 19.005 -9.000 -15.682 1.00 93.38 83 GLN A CA 1
ATOM 633 C C . GLN A 1 83 ? 19.324 -8.422 -14.300 1.00 93.38 83 GLN A C 1
ATOM 635 O O . GLN A 1 83 ? 20.281 -8.853 -13.668 1.00 93.38 83 GLN A O 1
ATOM 640 N N . GLU A 1 84 ? 18.470 -7.525 -13.801 1.00 89.06 84 GLU A N 1
ATOM 641 C CA . GLU A 1 84 ? 18.706 -6.746 -12.569 1.00 89.06 84 GLU A CA 1
ATOM 642 C C . GLU A 1 84 ? 17.938 -7.288 -11.344 1.00 89.06 84 GLU A C 1
ATOM 644 O O . GLU A 1 84 ? 17.825 -6.623 -10.316 1.00 89.06 84 GLU A O 1
ATOM 649 N N . ALA A 1 85 ? 17.365 -8.496 -11.449 1.00 93.62 85 ALA A N 1
ATOM 650 C CA . ALA A 1 85 ? 16.411 -9.122 -10.519 1.00 93.62 85 ALA A CA 1
ATOM 651 C C . ALA A 1 85 ? 15.077 -8.369 -10.352 1.00 93.62 85 ALA A C 1
ATOM 653 O O . ALA A 1 85 ? 14.011 -8.987 -10.414 1.00 93.62 85 ALA A O 1
ATOM 654 N N . THR A 1 86 ? 15.103 -7.047 -10.178 1.00 96.56 86 THR A N 1
ATOM 655 C CA . THR A 1 86 ? 13.925 -6.176 -10.129 1.00 96.56 86 THR A CA 1
ATOM 656 C C . THR A 1 86 ? 14.174 -4.866 -10.871 1.00 96.56 86 THR A C 1
ATOM 658 O O . THR A 1 86 ? 15.312 -4.458 -11.080 1.00 96.56 86 THR A O 1
ATOM 661 N N . ARG A 1 87 ? 13.101 -4.188 -11.277 1.00 96.25 87 ARG A N 1
ATOM 662 C CA . ARG A 1 87 ? 13.162 -2.839 -11.852 1.00 96.25 87 ARG A CA 1
ATOM 663 C C . ARG A 1 87 ? 11.908 -2.038 -11.539 1.00 96.25 87 ARG A C 1
ATOM 665 O O . ARG A 1 87 ? 10.839 -2.609 -11.316 1.00 96.25 87 ARG A O 1
ATOM 672 N N . LEU A 1 88 ? 12.024 -0.716 -11.600 1.00 96.94 88 LEU A N 1
ATOM 673 C CA . LEU A 1 88 ? 10.890 0.201 -11.516 1.00 96.94 88 LEU A CA 1
ATOM 674 C C . LEU A 1 88 ? 10.331 0.484 -12.909 1.00 96.94 88 LEU A C 1
ATOM 676 O O . LEU A 1 88 ? 11.076 0.800 -13.834 1.00 96.94 88 LEU A O 1
ATOM 680 N N . ILE A 1 89 ? 9.010 0.402 -13.045 1.00 96.62 89 ILE A N 1
ATOM 681 C CA . ILE A 1 89 ? 8.294 0.803 -14.258 1.00 96.62 89 ILE A CA 1
ATOM 682 C C . ILE A 1 89 ? 7.178 1.798 -13.915 1.00 96.62 89 ILE A C 1
ATOM 684 O O . ILE A 1 89 ? 6.601 1.708 -12.828 1.00 96.62 89 ILE A O 1
ATOM 688 N N . PRO A 1 90 ? 6.830 2.731 -14.818 1.00 97.62 90 PRO A N 1
ATOM 689 C CA . PRO A 1 90 ? 5.661 3.584 -14.639 1.00 97.62 90 PRO A CA 1
ATOM 690 C C . PRO A 1 90 ? 4.375 2.759 -14.549 1.00 97.62 90 PRO A C 1
ATOM 692 O O . PRO A 1 90 ? 4.181 1.803 -15.304 1.00 97.62 90 PRO A O 1
ATOM 695 N N . VAL A 1 91 ? 3.473 3.148 -13.650 1.00 97.31 91 VAL A N 1
ATOM 696 C CA . VAL A 1 91 ? 2.123 2.571 -13.603 1.00 97.31 91 VAL A CA 1
ATOM 697 C C . VAL A 1 91 ? 1.284 3.182 -14.734 1.00 97.31 91 VAL A C 1
ATOM 699 O O . VAL A 1 91 ? 1.352 4.396 -14.945 1.00 97.31 91 VAL A O 1
ATOM 702 N N . PRO A 1 92 ? 0.488 2.390 -15.475 1.00 96.50 92 PRO A N 1
ATOM 703 C CA . PRO A 1 92 ? -0.455 2.917 -16.456 1.00 96.50 92 PRO A CA 1
ATOM 704 C C . PRO A 1 92 ? -1.449 3.900 -15.833 1.00 96.50 92 PRO A C 1
ATOM 706 O O . PRO A 1 92 ? -1.941 3.690 -14.725 1.00 96.50 92 PRO A O 1
ATOM 709 N N . GLU A 1 93 ? -1.816 4.950 -16.564 1.00 94.25 93 GLU A N 1
ATOM 710 C CA . GLU A 1 93 ? -2.718 5.986 -16.041 1.00 94.25 93 GLU A CA 1
ATOM 711 C C . GLU A 1 93 ? -4.098 5.427 -15.643 1.00 94.25 93 GLU A C 1
ATOM 713 O O . GLU A 1 93 ? -4.688 5.834 -14.644 1.00 94.25 93 GLU A O 1
ATOM 718 N N . THR A 1 94 ? -4.567 4.406 -16.363 1.00 94.50 94 THR A N 1
ATOM 719 C CA . THR A 1 94 ? -5.810 3.678 -16.070 1.00 94.50 94 THR A CA 1
ATOM 720 C C . THR A 1 94 ? -5.770 2.891 -14.756 1.00 94.50 94 THR A C 1
ATOM 722 O O . THR A 1 94 ? -6.825 2.635 -14.172 1.00 94.50 94 THR A O 1
ATOM 725 N N . GLU A 1 95 ? -4.582 2.493 -14.289 1.00 94.00 95 GLU A N 1
ATOM 726 C CA . GLU A 1 95 ? -4.372 1.809 -13.006 1.00 94.00 95 GLU A CA 1
ATOM 727 C C . GLU A 1 95 ? -4.218 2.815 -11.857 1.00 94.00 95 GLU A C 1
ATOM 729 O O . GLU A 1 95 ? -4.748 2.578 -10.770 1.00 94.00 95 GLU A O 1
ATOM 734 N N . LYS A 1 96 ? -3.559 3.963 -12.080 1.00 92.81 96 LYS A N 1
ATOM 735 C CA . LYS A 1 96 ? -3.377 5.001 -11.043 1.00 92.81 96 LYS A CA 1
ATOM 736 C C . LYS A 1 96 ? -4.701 5.535 -10.503 1.00 92.81 96 LYS A C 1
ATOM 738 O O . LYS A 1 96 ? -4.818 5.790 -9.307 1.00 92.81 96 LYS A O 1
ATOM 743 N N . GLN A 1 97 ? -5.699 5.651 -11.377 1.00 92.69 97 GLN A N 1
ATOM 744 C CA . GLN A 1 97 ? -7.042 6.140 -11.050 1.00 92.69 97 GLN A CA 1
ATOM 745 C C . GLN A 1 97 ? -7.906 5.122 -10.286 1.00 92.69 97 GLN A C 1
ATOM 747 O O . GLN A 1 97 ? -9.049 5.416 -9.939 1.00 92.69 97 GLN A O 1
ATOM 752 N N . LYS A 1 98 ? -7.380 3.922 -10.020 1.00 94.50 98 LYS A N 1
ATOM 753 C CA . LYS A 1 98 ? -8.058 2.863 -9.273 1.00 94.50 98 LYS A CA 1
ATOM 754 C C . LYS A 1 98 ? -7.346 2.606 -7.952 1.00 94.50 98 LYS A C 1
ATOM 756 O O . LYS A 1 98 ? -6.131 2.772 -7.845 1.00 94.50 98 LYS A O 1
ATOM 761 N N . PHE A 1 99 ? -8.131 2.191 -6.965 1.00 93.94 99 PHE A N 1
ATOM 762 C CA . PHE A 1 99 ? -7.601 1.587 -5.753 1.00 93.94 99 PHE A CA 1
ATOM 763 C C . PHE A 1 99 ? -6.987 0.228 -6.093 1.00 93.94 99 PHE A C 1
ATOM 765 O O . PHE A 1 99 ? -7.585 -0.536 -6.857 1.00 93.94 99 PHE A O 1
ATOM 772 N N . SER A 1 100 ? -5.801 -0.010 -5.543 1.00 84.94 100 SER A N 1
ATOM 773 C CA . SER A 1 100 ? -4.999 -1.221 -5.741 1.00 84.94 100 SER A CA 1
ATOM 774 C C . SER A 1 100 ? -5.557 -2.436 -5.004 1.00 84.94 100 SER A C 1
ATOM 776 O O . SER A 1 100 ? -6.361 -2.254 -4.059 1.00 84.94 100 SER A O 1
#

Sequence (100 aa):
MGVQKMVRSDLATSGVMFSIDTETGFKNAVIITAAYGLGETIVQGTVNPDEFMVFKPMLREGFRPIIAKRLGSKAVKMVYDRQEATRLIPVPETEKQKFS

Secondary structure (DSSP, 8-state):
----PPP-GGGSEEEEEESS-TTT--TTEEEEEEEEB-THHHHTT-S--EEEEEEHHHHHTTS--EEEEE-----EEEEE-SSSSEEEEEPPHHHHTS--

Radius of gyration: 15.31 Å; chains: 1; bounding box: 40×27×36 Å

pLDDT: mean 95.7, std 2.8, range [78.31, 98.19]